Protein AF-A0A931WDI6-F1 (afdb_monomer_lite)

Secondary structure (DSSP, 8-state):
-TTT--HHHHHHHHHHHHHHHHHTTSS-GGGHHHHHHHHHHHHHHS-HHHHHHHHHHHHHHHS---SSTT--GGGHHHHHHHHHHHHHHHHTTHHHHHHHHHHHHHH-HHHHHHH-HHHHHHHHHHHHHHHHGGG-S-HHHHHHHHHHHHHHHHHHHHHHHHHHHHHHHTT-

Foldseek 3Di:
DVVCPDPLNVLLVVLVVQLVCVVVVNDPLCVLVVNLVVLLVCLQPDDLVSLLVSLVSCVCSCPPDCPDPPNPSVVSSLSSLVSSLVVLCVVVVCVVVVVVVVVVCVVCVPVSCVVCVPVVVVVVVLVVLVVVLVVDPDNVVSVVVSVSVVSVCSSVVSVVVVVVVVVVVVVD

Sequence (172 aa):
MKKYFNLLNIIFLVQVLTVVFVAIGLLPRFFILPLSALVAFYVLFDSVENSSVFFIRALPFFIAIPFTSYFDSFNLWRIASGLIFLKWLYQNKIINKIGLNLKEFIKKPAEYARARPVAAAVGLFFLMSALSLFSAEDLFSGIKRIIYIANLSLIGFVIYGVARNNKKKKKR

Radius of gyration: 19.0 Å; chains: 1; bounding box: 52×27×52 Å

pLDDT: mean 82.34, std 12.21, range [45.09, 94.19]

Structure (mmCIF, N/CA/C/O backbone):
data_AF-A0A931WDI6-F1
#
_entry.id   AF-A0A931WDI6-F1
#
loop_
_atom_site.group_PDB
_atom_site.id
_atom_site.type_symbol
_atom_site.label_atom_id
_atom_site.label_alt_id
_atom_site.label_comp_id
_atom_site.label_asym_id
_atom_site.label_entity_id
_atom_site.label_seq_id
_atom_site.pdbx_PDB_ins_code
_atom_site.Cartn_x
_atom_site.Cartn_y
_atom_site.Cartn_z
_atom_site.occupancy
_atom_site.B_iso_or_equiv
_atom_site.auth_seq_id
_atom_site.auth_comp_id
_atom_site.auth_asym_id
_atom_site.auth_atom_id
_atom_site.pdbx_PDB_model_num
ATOM 1 N N . MET A 1 1 ? -16.490 -16.647 -22.591 1.00 47.19 1 MET A N 1
ATOM 2 C CA . MET A 1 1 ? -15.371 -15.700 -22.829 1.00 47.19 1 MET A CA 1
ATOM 3 C C . MET A 1 1 ? -15.434 -14.399 -22.012 1.00 47.19 1 MET A C 1
ATOM 5 O O . MET A 1 1 ? -14.420 -14.064 -21.416 1.00 47.19 1 MET A O 1
ATOM 9 N N . LYS A 1 2 ? -16.580 -13.705 -21.865 1.00 50.34 2 LYS A N 1
ATOM 10 C CA . LYS A 1 2 ? -16.699 -12.448 -21.070 1.00 50.34 2 LYS A CA 1
ATOM 11 C C . LYS A 1 2 ? -16.284 -12.525 -19.582 1.00 50.34 2 LYS A C 1
ATOM 13 O O . LYS A 1 2 ? -16.011 -11.499 -18.980 1.00 50.34 2 LYS A O 1
ATOM 18 N N . LYS A 1 3 ? -16.224 -13.720 -18.981 1.00 55.50 3 LYS A N 1
ATOM 19 C CA . LYS A 1 3 ? -15.927 -13.916 -17.546 1.00 55.50 3 LYS A CA 1
ATOM 20 C C . LYS A 1 3 ? -14.436 -13.758 -17.186 1.00 55.50 3 LYS A C 1
ATOM 22 O O . LYS A 1 3 ? -14.130 -13.477 -16.033 1.00 55.50 3 LYS A O 1
ATOM 27 N N . TYR A 1 4 ? -13.526 -13.924 -18.155 1.00 53.50 4 TYR A N 1
ATOM 28 C CA . TYR A 1 4 ? -12.072 -13.835 -17.935 1.00 53.50 4 TYR A CA 1
ATOM 29 C C . TYR A 1 4 ? -11.493 -12.454 -18.272 1.00 53.50 4 TYR A C 1
ATOM 31 O O . TYR A 1 4 ? -10.563 -12.018 -17.596 1.00 53.50 4 TYR A O 1
ATOM 39 N N . PHE A 1 5 ? -12.095 -11.735 -19.225 1.00 61.75 5 PHE A N 1
ATOM 40 C CA . PHE A 1 5 ? -11.768 -10.343 -19.561 1.00 61.75 5 PHE A CA 1
ATOM 41 C C . PHE A 1 5 ? -12.413 -9.362 -18.573 1.00 61.75 5 PHE A C 1
ATOM 43 O O . PHE A 1 5 ? -13.257 -8.545 -18.927 1.00 61.75 5 PHE A O 1
ATOM 50 N N . ASN A 1 6 ? -12.031 -9.476 -17.304 1.00 85.00 6 ASN A N 1
ATOM 51 C CA . ASN A 1 6 ? -12.267 -8.431 -16.317 1.00 85.00 6 ASN A CA 1
ATOM 52 C C . ASN A 1 6 ? -11.013 -7.547 -16.257 1.00 85.00 6 ASN A C 1
ATOM 54 O O . ASN A 1 6 ? -9.899 -8.074 -16.315 1.00 85.00 6 ASN A O 1
ATOM 58 N N . LEU A 1 7 ? -11.192 -6.232 -16.122 1.00 88.31 7 LEU A N 1
ATOM 59 C CA . LEU A 1 7 ? -10.120 -5.241 -16.006 1.00 88.31 7 LEU A CA 1
ATOM 60 C C . LEU A 1 7 ? -9.053 -5.669 -14.981 1.00 88.31 7 LEU A C 1
ATOM 62 O O . LEU A 1 7 ? -7.862 -5.609 -15.276 1.00 88.31 7 LEU A O 1
ATOM 66 N N . LEU A 1 8 ? -9.488 -6.225 -13.842 1.00 91.31 8 LEU A N 1
ATOM 67 C CA . LEU A 1 8 ? -8.612 -6.794 -12.813 1.00 91.31 8 LEU A CA 1
ATOM 68 C C . LEU A 1 8 ? -7.646 -7.843 -13.376 1.00 91.31 8 LEU A C 1
ATOM 70 O O . LEU A 1 8 ? -6.446 -7.786 -13.120 1.00 91.31 8 LEU A O 1
ATOM 74 N N . ASN A 1 9 ? -8.166 -8.819 -14.124 1.00 92.06 9 ASN A N 1
ATOM 75 C CA . ASN A 1 9 ? -7.364 -9.926 -14.645 1.00 92.06 9 ASN A CA 1
ATOM 76 C C . ASN A 1 9 ? -6.410 -9.450 -15.742 1.00 92.06 9 ASN A C 1
ATOM 78 O O . ASN A 1 9 ? -5.292 -9.946 -15.820 1.00 92.06 9 ASN A O 1
ATOM 82 N N . ILE A 1 10 ? -6.843 -8.490 -16.565 1.00 92.31 10 ILE A N 1
ATOM 83 C CA . ILE A 1 10 ? -6.018 -7.905 -17.628 1.00 92.31 10 ILE A CA 1
ATOM 84 C C . ILE A 1 10 ? -4.813 -7.198 -17.008 1.00 92.31 10 ILE A C 1
ATOM 86 O O . ILE A 1 10 ? -3.677 -7.480 -17.372 1.00 92.31 10 ILE A O 1
ATOM 90 N N . ILE A 1 11 ? -5.047 -6.331 -16.023 1.00 93.31 11 ILE A N 1
ATOM 91 C CA . ILE A 1 11 ? -3.979 -5.561 -15.376 1.00 93.31 11 ILE A CA 1
ATOM 92 C C . ILE A 1 11 ? -3.063 -6.477 -14.570 1.00 93.31 11 ILE A C 1
ATOM 94 O O . ILE A 1 11 ? -1.847 -6.308 -14.594 1.00 93.31 11 ILE A O 1
ATOM 98 N N . PHE A 1 12 ? -3.625 -7.494 -13.916 1.00 92.88 12 PHE A N 1
ATOM 99 C CA . PHE A 1 12 ? -2.836 -8.508 -13.228 1.00 92.88 12 PHE A CA 1
ATOM 100 C C . PHE A 1 12 ? -1.941 -9.288 -14.196 1.00 92.88 12 PHE A C 1
ATOM 102 O O . PHE A 1 12 ? -0.758 -9.462 -13.924 1.00 92.88 12 PHE A O 1
ATOM 109 N N . LEU A 1 13 ? -2.464 -9.700 -15.354 1.00 93.75 13 LEU A N 1
ATOM 110 C CA . LEU A 1 13 ? -1.674 -10.377 -16.379 1.00 93.75 13 LEU A CA 1
ATOM 111 C C . LEU A 1 13 ? -0.547 -9.477 -16.903 1.00 93.75 13 LEU A C 1
ATOM 113 O O . LEU A 1 13 ? 0.593 -9.924 -16.985 1.00 93.75 13 LEU A O 1
ATOM 117 N N . VAL A 1 14 ? -0.843 -8.205 -17.194 1.00 93.38 14 VAL A N 1
ATOM 118 C CA . VAL A 1 14 ? 0.164 -7.213 -17.608 1.00 93.38 14 VAL A CA 1
ATOM 119 C C . VAL A 1 14 ? 1.251 -7.061 -16.545 1.00 93.38 14 VAL A C 1
ATOM 121 O O . VAL A 1 14 ? 2.434 -7.040 -16.887 1.00 93.38 14 VAL A O 1
ATOM 124 N N . GLN A 1 15 ? 0.878 -7.014 -15.262 1.00 91.06 15 GLN A N 1
ATOM 125 C CA . GLN A 1 15 ? 1.835 -6.959 -14.160 1.00 91.06 15 GLN A CA 1
ATOM 126 C C . GLN A 1 15 ? 2.733 -8.195 -14.140 1.00 91.06 15 GLN A C 1
ATOM 128 O O . GLN A 1 15 ? 3.952 -8.052 -14.102 1.00 91.06 15 GLN A O 1
ATOM 133 N N . VAL A 1 16 ? 2.149 -9.394 -14.180 1.00 91.25 16 VAL A N 1
ATOM 134 C CA . VAL A 1 16 ? 2.904 -10.653 -14.139 1.00 91.25 16 VAL A CA 1
ATOM 135 C C . VAL A 1 16 ? 3.873 -10.739 -15.314 1.00 91.25 16 VAL A C 1
ATOM 137 O O . VAL A 1 16 ? 5.058 -10.978 -15.100 1.00 91.25 16 VAL A O 1
ATOM 140 N N . LEU A 1 17 ? 3.403 -10.483 -16.537 1.00 92.75 17 LEU A N 1
ATOM 141 C CA . LEU A 1 17 ? 4.244 -10.525 -17.734 1.00 92.75 17 LEU A CA 1
ATOM 142 C C . LEU A 1 17 ? 5.377 -9.500 -17.667 1.00 92.75 17 LEU A C 1
ATOM 144 O O . LEU A 1 17 ? 6.526 -9.849 -17.917 1.00 92.75 17 LEU A O 1
ATOM 148 N N . THR A 1 18 ? 5.080 -8.261 -17.266 1.00 89.75 18 THR A N 1
ATOM 149 C CA . THR A 1 18 ? 6.104 -7.215 -17.133 1.00 89.75 18 THR A CA 1
ATOM 150 C C . THR A 1 18 ? 7.153 -7.601 -16.093 1.00 89.75 18 THR A C 1
ATOM 152 O O . THR A 1 18 ? 8.344 -7.515 -16.372 1.00 89.75 18 THR A O 1
ATOM 155 N N . VAL A 1 19 ? 6.735 -8.066 -14.911 1.00 86.19 19 VAL A N 1
ATOM 156 C CA . VAL A 1 19 ? 7.663 -8.470 -13.842 1.00 86.19 19 VAL A CA 1
ATOM 157 C C . VAL A 1 19 ? 8.533 -9.644 -14.290 1.00 86.19 19 VAL A C 1
ATOM 159 O O . VAL A 1 19 ? 9.744 -9.600 -14.092 1.00 86.19 19 VAL A O 1
ATOM 162 N N . VAL A 1 20 ? 7.953 -10.660 -14.937 1.00 87.19 20 VAL A N 1
ATOM 163 C CA . VAL A 1 20 ? 8.698 -11.824 -15.442 1.00 87.19 20 VAL A CA 1
ATOM 164 C C . VAL A 1 20 ? 9.685 -11.417 -16.535 1.00 87.19 20 VAL A C 1
ATOM 166 O O . VAL A 1 20 ? 10.852 -11.791 -16.462 1.00 87.19 20 VAL A O 1
ATOM 169 N N . PHE A 1 21 ? 9.262 -10.619 -17.518 1.00 89.38 21 PHE A N 1
ATOM 170 C CA . PHE A 1 21 ? 10.135 -10.177 -18.608 1.00 89.38 21 PHE A CA 1
ATOM 171 C C . PHE A 1 21 ? 11.267 -9.270 -18.134 1.00 89.38 21 PHE A C 1
ATOM 173 O O . PHE A 1 21 ? 12.387 -9.387 -18.628 1.00 89.38 21 PHE A O 1
ATOM 180 N N . VAL A 1 22 ? 11.008 -8.397 -17.161 1.00 85.38 22 VAL A N 1
ATOM 181 C CA . VAL A 1 22 ? 12.068 -7.602 -16.535 1.00 85.38 22 VAL A CA 1
ATOM 182 C C . VAL A 1 22 ? 13.017 -8.511 -15.739 1.00 85.38 22 VAL A C 1
ATOM 184 O O . VAL A 1 22 ? 14.229 -8.321 -15.805 1.00 85.38 22 VAL A O 1
ATOM 187 N N . ALA A 1 23 ? 12.501 -9.517 -15.023 1.00 81.75 23 ALA A N 1
ATOM 188 C CA . ALA A 1 23 ? 13.318 -10.429 -14.219 1.00 81.75 23 ALA A CA 1
ATOM 189 C C . ALA A 1 23 ? 14.270 -11.297 -15.062 1.00 81.75 23 ALA A C 1
ATOM 191 O O . ALA A 1 23 ? 15.414 -11.494 -14.662 1.00 81.75 23 ALA A O 1
ATOM 192 N N . ILE A 1 24 ? 13.836 -11.771 -16.235 1.00 87.31 24 ILE A N 1
ATOM 193 C CA . ILE A 1 24 ? 14.687 -12.534 -17.172 1.00 87.31 24 ILE A CA 1
ATOM 194 C C . ILE A 1 24 ? 15.583 -11.642 -18.051 1.00 87.31 24 ILE A C 1
ATOM 196 O O . ILE A 1 24 ? 16.339 -12.156 -18.869 1.00 87.31 24 ILE A O 1
ATOM 200 N N . GLY A 1 25 ? 15.490 -10.313 -17.918 1.00 84.44 25 GLY A N 1
ATOM 201 C CA . GLY A 1 25 ? 16.291 -9.351 -18.684 1.00 84.44 25 GLY A CA 1
ATOM 202 C C . GLY A 1 25 ? 15.793 -9.061 -20.105 1.00 84.44 25 GLY A C 1
ATOM 203 O O . GLY A 1 25 ? 16.498 -8.401 -20.862 1.00 84.44 25 GLY A O 1
ATOM 204 N N . LEU A 1 26 ? 14.589 -9.513 -20.469 1.00 91.50 26 LEU A N 1
ATOM 205 C CA . LEU A 1 26 ? 13.985 -9.266 -21.784 1.00 91.50 26 LEU A CA 1
ATOM 206 C C . LEU A 1 26 ? 13.428 -7.841 -21.911 1.00 91.50 26 LEU A C 1
ATOM 208 O O . LEU A 1 26 ? 13.469 -7.256 -22.990 1.00 91.50 26 LEU A O 1
ATOM 212 N N . LEU A 1 27 ? 12.926 -7.270 -20.811 1.00 88.06 27 LEU A N 1
ATOM 213 C CA . LEU A 1 27 ? 12.505 -5.870 -20.751 1.00 88.06 27 LEU A CA 1
ATOM 214 C C . LEU A 1 27 ? 13.465 -5.022 -19.902 1.00 88.06 27 LEU A C 1
ATOM 216 O O . LEU A 1 27 ? 13.871 -5.444 -18.815 1.00 88.06 27 LEU A O 1
ATOM 220 N N . PRO A 1 28 ? 13.765 -3.781 -20.329 1.00 86.38 28 PRO A N 1
ATOM 221 C CA . PRO A 1 28 ? 14.464 -2.808 -19.501 1.00 86.38 28 PRO A CA 1
ATOM 222 C C . PRO A 1 28 ? 13.739 -2.521 -18.178 1.00 86.38 28 PRO A C 1
ATOM 224 O O . PRO A 1 28 ? 12.513 -2.448 -18.110 1.00 86.38 28 PRO A O 1
ATOM 227 N N . ARG A 1 29 ? 14.501 -2.235 -17.118 1.00 77.94 29 ARG A N 1
ATOM 228 C CA . ARG A 1 29 ? 13.945 -1.964 -15.777 1.00 77.94 29 ARG A CA 1
ATOM 229 C C . ARG A 1 29 ? 13.028 -0.744 -15.712 1.00 77.94 29 ARG A C 1
ATOM 231 O O . ARG A 1 29 ? 12.153 -0.697 -14.851 1.00 77.94 29 ARG A O 1
ATOM 238 N N . PHE A 1 30 ? 13.192 0.229 -16.613 1.00 83.00 30 PHE A N 1
ATOM 239 C CA . PHE A 1 30 ? 12.360 1.434 -16.604 1.00 83.00 30 PHE A CA 1
ATOM 240 C C . PHE A 1 30 ? 10.867 1.114 -16.787 1.00 83.00 30 PHE A C 1
ATOM 242 O O . PHE A 1 30 ? 10.042 1.889 -16.317 1.00 83.00 30 PHE A O 1
ATOM 249 N N . PHE A 1 31 ? 10.508 -0.039 -17.377 1.00 86.50 31 PHE A N 1
ATOM 250 C CA . PHE A 1 31 ? 9.119 -0.488 -17.540 1.00 86.50 31 PHE A CA 1
ATOM 251 C C . PHE A 1 31 ? 8.377 -0.729 -16.212 1.00 86.50 31 PHE A C 1
ATOM 253 O O . PHE A 1 31 ? 7.145 -0.699 -16.186 1.00 86.50 31 PHE A O 1
ATOM 260 N N . ILE A 1 32 ? 9.091 -0.879 -15.089 1.00 84.31 32 ILE A N 1
ATOM 261 C CA . ILE A 1 32 ? 8.480 -0.965 -13.752 1.00 84.31 32 ILE A CA 1
ATOM 262 C C . ILE A 1 32 ? 7.799 0.354 -13.350 1.00 84.31 32 ILE A C 1
ATOM 264 O O . ILE A 1 32 ? 6.794 0.338 -12.6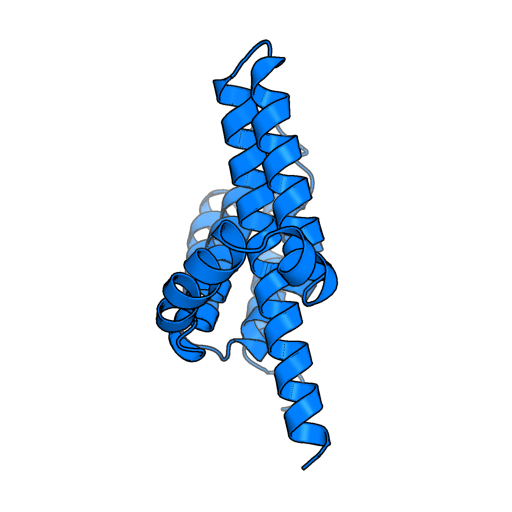34 1.00 84.31 32 ILE A O 1
ATOM 268 N N . LEU A 1 33 ? 8.289 1.502 -13.832 1.00 84.62 33 LEU A N 1
ATOM 269 C CA . LEU A 1 33 ? 7.703 2.805 -13.515 1.00 84.62 33 LEU A CA 1
ATOM 270 C C . LEU A 1 33 ? 6.333 3.008 -14.204 1.00 84.62 33 LEU A C 1
ATOM 272 O O . LEU A 1 33 ? 5.360 3.248 -13.484 1.00 84.62 33 LEU A O 1
ATOM 276 N N . PRO A 1 34 ? 6.185 2.831 -15.537 1.00 89.38 34 PRO A N 1
ATOM 277 C CA . PRO A 1 34 ? 4.877 2.802 -16.192 1.00 89.38 34 PRO A CA 1
ATOM 278 C C . PRO A 1 34 ? 3.928 1.761 -15.596 1.00 89.38 34 PRO A C 1
ATOM 280 O O . PRO A 1 34 ? 2.747 2.048 -15.414 1.00 89.38 34 PRO A O 1
ATOM 283 N N . LEU A 1 35 ? 4.435 0.577 -15.231 1.00 89.94 35 LEU A N 1
ATOM 284 C CA . LEU A 1 35 ? 3.629 -0.443 -14.562 1.00 89.94 35 LEU A CA 1
ATOM 285 C C . LEU A 1 35 ? 3.096 0.051 -13.209 1.00 89.94 35 LEU A C 1
ATOM 287 O O . LEU A 1 35 ? 1.928 -0.159 -12.887 1.00 89.94 35 LEU A O 1
ATOM 291 N N . SER A 1 36 ? 3.928 0.742 -12.428 1.00 87.19 36 SER A N 1
ATOM 292 C CA . SER A 1 36 ? 3.514 1.321 -11.147 1.00 87.19 36 SER A CA 1
ATOM 293 C C . SER A 1 36 ? 2.431 2.382 -11.326 1.00 87.19 36 SER A C 1
ATOM 295 O O . SER A 1 36 ? 1.450 2.385 -10.583 1.00 87.19 36 SER A O 1
ATOM 297 N N . ALA A 1 37 ? 2.566 3.239 -12.342 1.00 90.38 37 ALA A N 1
ATOM 298 C CA . ALA A 1 37 ? 1.542 4.218 -12.693 1.00 90.38 37 ALA A CA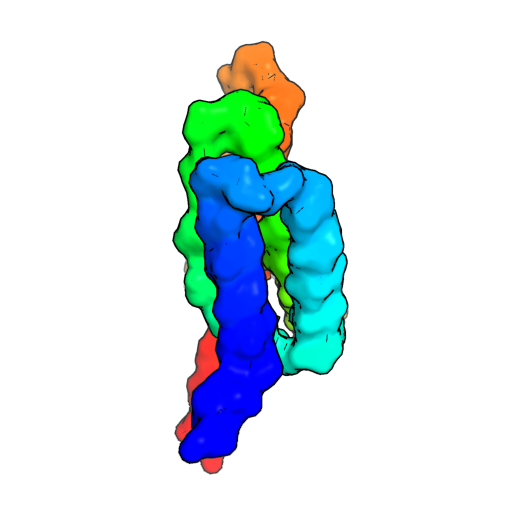 1
ATOM 299 C C . ALA A 1 37 ? 0.230 3.537 -13.116 1.00 90.38 37 ALA A C 1
ATOM 301 O O . ALA A 1 37 ? -0.835 3.910 -12.631 1.00 90.38 37 ALA A O 1
ATOM 302 N N . LEU A 1 38 ? 0.300 2.494 -13.949 1.00 92.69 38 LEU A N 1
ATOM 303 C CA . LEU A 1 38 ? -0.867 1.716 -14.374 1.00 92.69 38 LEU A CA 1
ATOM 304 C C . LEU A 1 38 ? -1.614 1.111 -13.178 1.00 92.69 38 LEU A C 1
ATOM 306 O O . LEU A 1 38 ? -2.836 1.232 -13.088 1.00 92.69 38 LEU A O 1
ATOM 310 N N . VAL A 1 39 ? -0.889 0.498 -12.237 1.00 92.00 39 VAL A N 1
ATOM 311 C CA . VAL A 1 39 ? -1.481 -0.061 -11.012 1.00 92.00 39 VAL A CA 1
ATOM 312 C C . VAL A 1 39 ? -2.093 1.037 -10.142 1.00 92.00 39 VAL A C 1
ATOM 314 O O . VAL A 1 39 ? -3.195 0.858 -9.623 1.00 92.00 39 VAL A O 1
ATOM 317 N N . ALA A 1 40 ? -1.427 2.185 -10.004 1.00 91.88 40 ALA A N 1
ATOM 318 C CA . ALA A 1 40 ? -1.964 3.320 -9.262 1.00 91.88 40 ALA A CA 1
ATOM 319 C C . ALA A 1 40 ? -3.277 3.832 -9.877 1.00 91.88 40 ALA A C 1
ATOM 321 O O . ALA A 1 40 ? -4.269 3.978 -9.161 1.00 91.88 40 ALA A O 1
ATOM 322 N N . PHE A 1 41 ? -3.321 4.032 -11.198 1.00 94.06 41 PHE A N 1
ATOM 323 C CA . PHE A 1 41 ? -4.541 4.431 -11.902 1.00 94.06 41 PHE A CA 1
ATOM 324 C C . PHE A 1 41 ? -5.659 3.409 -11.717 1.00 94.06 41 PHE A C 1
ATOM 326 O O . PHE A 1 41 ? -6.777 3.777 -11.363 1.00 94.06 41 PHE A O 1
ATOM 333 N N . TYR A 1 42 ? -5.359 2.123 -11.876 1.00 94.19 42 TYR A N 1
ATOM 334 C CA . TYR A 1 42 ? -6.331 1.061 -11.646 1.00 94.19 42 TYR A CA 1
ATOM 335 C C . TYR A 1 42 ? -6.959 1.126 -10.252 1.00 94.19 42 TYR A C 1
ATOM 337 O O . TYR A 1 42 ? -8.182 1.135 -10.129 1.00 94.19 42 TYR A O 1
ATOM 345 N N . VAL A 1 43 ? -6.135 1.241 -9.208 1.00 93.56 43 VAL A N 1
ATOM 346 C CA . VAL A 1 43 ? -6.602 1.356 -7.819 1.00 93.56 43 VAL A CA 1
ATOM 347 C C . VAL A 1 43 ? -7.478 2.599 -7.616 1.00 93.56 43 VAL A C 1
ATOM 349 O O . VAL A 1 43 ? -8.489 2.558 -6.903 1.00 93.56 43 VAL A O 1
ATOM 352 N N . LEU A 1 44 ? -7.109 3.723 -8.237 1.00 92.44 44 LEU A N 1
ATOM 353 C CA . LEU A 1 44 ? -7.865 4.969 -8.135 1.00 92.44 44 LEU A CA 1
ATOM 354 C C . LEU A 1 44 ? -9.255 4.854 -8.768 1.00 92.44 44 LEU A C 1
ATOM 356 O O . LEU A 1 44 ? -10.220 5.332 -8.167 1.00 92.44 44 LEU A O 1
ATOM 360 N N . PHE A 1 45 ? -9.387 4.170 -9.904 1.00 92.75 45 PHE A N 1
ATOM 361 C CA . PHE A 1 45 ? -10.654 4.078 -10.634 1.00 92.75 45 PHE A CA 1
ATOM 362 C C . PHE A 1 45 ? -11.534 2.884 -10.230 1.00 92.75 45 PHE A C 1
ATOM 364 O O . PHE A 1 45 ? -12.753 3.034 -10.176 1.00 92.75 45 PHE A O 1
ATOM 371 N N . ASP A 1 46 ? -10.971 1.729 -9.869 1.00 93.88 46 ASP A N 1
ATOM 372 C CA . ASP A 1 46 ? -11.755 0.521 -9.556 1.00 93.88 46 ASP A CA 1
ATOM 373 C C . ASP A 1 46 ? -12.194 0.446 -8.081 1.00 93.88 46 ASP A C 1
ATOM 375 O O . ASP A 1 46 ? -11.617 1.075 -7.201 1.00 93.88 46 ASP A O 1
ATOM 379 N N . SER A 1 47 ? -13.230 -0.327 -7.763 1.00 92.69 47 SER A N 1
ATOM 380 C CA . SER A 1 47 ? -13.740 -0.523 -6.398 1.00 92.69 47 SER A CA 1
ATOM 381 C C . SER A 1 47 ? -12.653 -0.946 -5.397 1.00 92.69 47 SER A C 1
ATOM 383 O O . SER A 1 47 ? -11.656 -1.587 -5.748 1.00 92.69 47 SER A O 1
ATOM 385 N N . VAL A 1 48 ? -12.846 -0.605 -4.115 1.00 92.12 48 VAL A N 1
ATOM 386 C CA . VAL A 1 48 ? -11.908 -0.986 -3.042 1.00 92.12 48 VAL A CA 1
ATOM 387 C C . VAL A 1 48 ? -11.832 -2.505 -2.918 1.00 92.12 48 VAL A C 1
ATOM 389 O O . VAL A 1 48 ? -10.753 -3.045 -2.685 1.00 92.12 48 VAL A O 1
ATOM 392 N N . GLU A 1 49 ? -12.948 -3.203 -3.123 1.00 90.62 49 GLU A N 1
ATOM 393 C CA . GLU A 1 49 ? -13.023 -4.658 -3.145 1.00 90.62 49 GLU A CA 1
ATOM 394 C C . GLU A 1 49 ? -12.124 -5.257 -4.235 1.00 90.62 49 GLU A C 1
ATOM 396 O O . GLU A 1 49 ? -11.242 -6.059 -3.917 1.00 90.62 49 GLU A O 1
ATOM 401 N N . ASN A 1 50 ? -12.291 -4.841 -5.496 1.00 91.94 50 ASN A N 1
ATOM 402 C CA . ASN A 1 50 ? -11.478 -5.343 -6.609 1.00 91.94 50 ASN A CA 1
ATOM 403 C C . ASN A 1 50 ? -10.004 -4.964 -6.458 1.00 91.94 50 ASN A C 1
ATOM 405 O O . ASN A 1 50 ? -9.126 -5.793 -6.696 1.00 91.94 50 ASN A O 1
ATOM 409 N N . SER A 1 51 ? -9.724 -3.740 -6.007 1.00 93.25 51 SER A N 1
ATOM 410 C CA . SER A 1 51 ? -8.359 -3.269 -5.760 1.00 93.25 51 SER A CA 1
ATOM 411 C C . SER A 1 51 ? -7.671 -4.082 -4.659 1.00 93.25 51 SER A C 1
ATOM 413 O O . SER A 1 51 ? -6.507 -4.453 -4.793 1.00 93.25 51 SER A O 1
ATOM 415 N N . SER A 1 52 ? -8.400 -4.435 -3.595 1.00 92.12 52 SER A N 1
ATOM 416 C CA . SER A 1 52 ? -7.882 -5.282 -2.512 1.00 92.12 52 SER A CA 1
ATOM 417 C C . SER A 1 52 ? -7.611 -6.709 -2.992 1.00 92.12 52 SER A C 1
ATOM 419 O O . SER A 1 52 ? -6.572 -7.281 -2.675 1.00 92.12 52 SER A O 1
ATOM 421 N N . VAL A 1 53 ? -8.520 -7.287 -3.788 1.00 92.44 53 VAL A N 1
ATOM 422 C CA . VAL A 1 53 ? -8.334 -8.624 -4.377 1.00 92.44 53 VAL A CA 1
ATOM 423 C C . VAL A 1 53 ? -7.134 -8.643 -5.320 1.00 92.44 53 VAL A C 1
ATOM 425 O O . VAL A 1 53 ? -6.329 -9.571 -5.258 1.00 92.44 53 VAL A O 1
ATOM 428 N N . PHE A 1 54 ? -6.994 -7.620 -6.163 1.00 93.19 54 PHE A N 1
ATOM 429 C CA . PHE A 1 54 ? -5.829 -7.437 -7.020 1.00 93.19 54 PHE A CA 1
ATOM 430 C C . PHE A 1 54 ? -4.538 -7.401 -6.197 1.00 93.19 54 PHE A C 1
ATOM 432 O O . PHE A 1 54 ? -3.634 -8.186 -6.465 1.00 93.19 54 PHE A O 1
ATOM 439 N N . PHE A 1 55 ? -4.480 -6.568 -5.152 1.00 91.62 55 PHE A N 1
ATOM 440 C CA . PHE A 1 55 ? -3.295 -6.425 -4.304 1.00 91.62 55 PHE A CA 1
ATOM 441 C C . PHE A 1 55 ? -2.861 -7.754 -3.674 1.00 91.62 55 PHE A C 1
ATOM 443 O O . PHE A 1 55 ? -1.683 -8.097 -3.704 1.00 91.62 55 PHE A O 1
ATOM 450 N N . ILE A 1 56 ? -3.811 -8.529 -3.140 1.00 90.19 56 ILE A N 1
ATOM 451 C CA . ILE A 1 56 ? -3.524 -9.838 -2.533 1.00 90.19 56 ILE A CA 1
ATOM 452 C C . ILE A 1 56 ? -2.959 -10.811 -3.576 1.00 90.19 56 ILE A C 1
ATOM 454 O O . ILE A 1 56 ? -1.986 -11.507 -3.299 1.00 90.19 56 ILE A O 1
ATOM 458 N N . ARG A 1 57 ? -3.540 -10.852 -4.783 1.00 90.12 57 ARG A N 1
ATOM 459 C CA . ARG A 1 57 ? -3.053 -11.709 -5.881 1.00 90.12 57 ARG A CA 1
ATOM 460 C C . ARG A 1 57 ? -1.673 -11.288 -6.378 1.00 90.12 57 ARG A C 1
ATOM 462 O O . ARG A 1 57 ? -0.878 -12.134 -6.766 1.00 90.12 57 ARG A O 1
ATOM 469 N N . ALA A 1 58 ? -1.406 -9.988 -6.366 1.00 89.00 58 ALA A N 1
ATOM 470 C CA . ALA A 1 58 ? -0.161 -9.377 -6.806 1.00 89.00 58 ALA A CA 1
ATOM 471 C C . ALA A 1 58 ? 0.973 -9.471 -5.774 1.00 89.00 58 ALA A C 1
ATOM 473 O O . ALA A 1 58 ? 2.128 -9.248 -6.133 1.00 89.00 58 ALA A O 1
ATOM 474 N N . LEU A 1 59 ? 0.679 -9.852 -4.525 1.00 84.75 59 LEU A N 1
ATOM 475 C CA . LEU A 1 59 ? 1.649 -9.910 -3.428 1.00 84.75 59 LEU A CA 1
ATOM 476 C C . LEU A 1 59 ? 2.910 -10.743 -3.740 1.00 84.75 59 LEU A C 1
ATOM 478 O O . LEU A 1 59 ? 4.004 -10.233 -3.503 1.00 84.75 59 LEU A O 1
ATOM 482 N N . PRO A 1 60 ? 2.823 -11.952 -4.338 1.00 82.06 60 PRO A N 1
ATOM 483 C CA . PRO A 1 60 ? 4.017 -12.718 -4.711 1.00 82.06 60 PRO A CA 1
ATOM 484 C C . PRO A 1 60 ? 4.912 -11.990 -5.725 1.00 82.06 60 PRO A C 1
ATOM 486 O O . PRO A 1 60 ? 6.128 -12.146 -5.705 1.00 82.06 60 PRO A O 1
ATOM 489 N N . PHE A 1 61 ? 4.318 -11.156 -6.582 1.00 79.94 61 PHE A N 1
ATOM 490 C CA . PHE A 1 61 ? 5.015 -10.405 -7.629 1.00 79.94 61 PHE A CA 1
ATOM 491 C C . PHE A 1 61 ? 5.514 -9.038 -7.147 1.00 79.94 61 PHE A C 1
ATOM 493 O O . PHE A 1 61 ? 6.427 -8.475 -7.740 1.00 79.94 61 PHE A O 1
ATOM 500 N N . PHE A 1 62 ? 4.954 -8.515 -6.053 1.00 72.94 62 PHE A N 1
ATOM 501 C CA . PHE A 1 62 ? 5.504 -7.369 -5.325 1.00 72.94 62 PHE A CA 1
ATOM 502 C C . PHE A 1 62 ? 6.768 -7.723 -4.542 1.00 72.94 62 PHE A C 1
ATOM 504 O O . PHE A 1 62 ? 7.623 -6.867 -4.334 1.00 72.94 62 PHE A O 1
ATOM 511 N N . ILE A 1 63 ? 6.856 -8.980 -4.101 1.00 58.75 63 ILE A N 1
ATOM 512 C CA . ILE A 1 63 ? 7.957 -9.528 -3.303 1.00 58.75 63 ILE A CA 1
ATOM 513 C C . ILE A 1 63 ? 9.014 -10.187 -4.207 1.00 58.75 63 ILE A C 1
ATOM 515 O O . ILE A 1 63 ? 10.012 -10.688 -3.698 1.00 58.7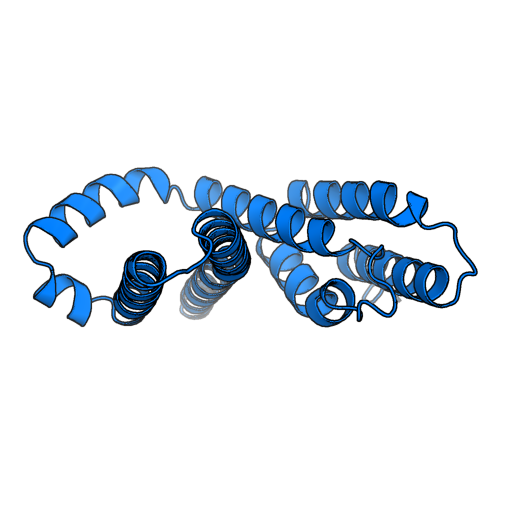5 63 ILE A O 1
ATOM 519 N N . ALA A 1 64 ? 8.823 -10.178 -5.537 1.00 51.31 64 ALA A N 1
ATOM 520 C CA . ALA A 1 64 ? 9.700 -10.852 -6.489 1.00 51.31 64 ALA A CA 1
ATOM 521 C C . ALA A 1 64 ? 11.176 -10.471 -6.256 1.00 51.31 64 ALA A C 1
ATOM 523 O O . ALA A 1 64 ? 11.617 -9.352 -6.517 1.00 51.31 64 ALA A O 1
ATOM 524 N N . ILE A 1 65 ? 11.840 -11.473 -5.680 1.00 47.53 65 ILE A N 1
ATOM 525 C CA . ILE A 1 65 ? 13.192 -11.652 -5.159 1.00 47.53 65 ILE A CA 1
ATOM 526 C C . ILE A 1 65 ? 14.198 -10.609 -5.670 1.00 47.53 65 ILE A C 1
ATOM 528 O O . ILE A 1 65 ? 14.407 -10.512 -6.883 1.00 47.53 65 ILE A O 1
ATOM 532 N N . PRO A 1 66 ? 14.901 -9.885 -4.774 1.00 45.09 66 PRO A N 1
ATOM 533 C CA . PRO A 1 66 ? 16.051 -9.092 -5.167 1.00 45.09 66 PRO A CA 1
ATOM 534 C C . PRO A 1 66 ? 17.174 -10.062 -5.547 1.00 45.09 66 PRO A C 1
ATOM 536 O O . PRO A 1 66 ? 18.025 -10.400 -4.735 1.00 45.09 66 PRO A O 1
ATOM 539 N N . PHE A 1 67 ? 17.190 -10.527 -6.797 1.00 45.94 67 PHE A N 1
ATOM 540 C CA . PHE A 1 67 ? 18.360 -11.216 -7.345 1.00 45.94 67 PHE A CA 1
ATOM 541 C C . PHE A 1 67 ? 19.557 -10.257 -7.454 1.00 45.94 67 PHE A C 1
ATOM 543 O O . PHE A 1 67 ? 20.694 -10.697 -7.578 1.00 45.94 67 PHE A O 1
ATOM 550 N N . THR A 1 68 ? 19.315 -8.939 -7.385 1.00 48.97 68 THR A N 1
ATOM 551 C CA . THR A 1 68 ? 20.349 -7.900 -7.390 1.00 48.97 68 THR A CA 1
ATOM 552 C C . THR A 1 68 ? 19.978 -6.752 -6.445 1.00 48.97 68 THR A C 1
ATOM 554 O O . THR A 1 68 ? 18.803 -6.407 -6.308 1.00 48.97 68 THR A O 1
ATOM 557 N N . SER A 1 69 ? 20.982 -6.111 -5.841 1.00 50.78 69 SER A N 1
ATOM 558 C CA . SER A 1 69 ? 20.875 -4.939 -4.946 1.00 50.78 69 SER A CA 1
ATOM 559 C C . SER A 1 69 ? 20.229 -3.693 -5.580 1.00 50.78 69 SER A C 1
ATOM 561 O O . SER A 1 69 ? 19.976 -2.710 -4.890 1.00 50.78 69 SER A O 1
ATOM 563 N N . TYR A 1 70 ? 19.932 -3.740 -6.882 1.00 49.50 70 TYR A N 1
ATOM 564 C CA . TYR A 1 70 ? 19.390 -2.641 -7.684 1.00 49.50 70 TYR A CA 1
ATOM 565 C C . TYR A 1 70 ? 17.965 -2.904 -8.204 1.00 49.50 70 TYR A C 1
ATOM 567 O O . TYR A 1 70 ? 17.469 -2.153 -9.047 1.00 49.50 70 TYR A O 1
ATOM 575 N N . PHE A 1 71 ? 17.308 -3.982 -7.760 1.00 51.25 71 PHE A N 1
ATOM 576 C CA . PHE A 1 71 ? 15.927 -4.298 -8.132 1.00 51.25 71 PHE A CA 1
ATOM 577 C C . PHE A 1 71 ? 14.941 -3.717 -7.108 1.00 51.25 71 PHE A C 1
ATOM 579 O O . PHE A 1 71 ? 14.358 -4.440 -6.305 1.00 51.25 71 PHE A O 1
ATOM 586 N N . ASP A 1 72 ? 14.759 -2.393 -7.111 1.00 51.66 72 ASP A N 1
ATOM 587 C CA . ASP A 1 72 ? 13.836 -1.710 -6.189 1.00 51.66 72 ASP A CA 1
ATOM 588 C C . ASP A 1 72 ? 12.390 -1.675 -6.728 1.00 51.66 72 ASP A C 1
ATOM 590 O O . ASP A 1 72 ? 11.740 -0.634 -6.831 1.00 51.66 72 ASP A O 1
ATOM 594 N N . SER A 1 73 ? 11.858 -2.853 -7.071 1.00 54.66 73 SER A N 1
ATOM 595 C CA . SER A 1 73 ? 10.425 -3.047 -7.365 1.00 54.66 73 SER A CA 1
ATOM 596 C C . SER A 1 73 ? 9.547 -2.898 -6.107 1.00 54.66 73 SER A C 1
ATOM 598 O O . SER A 1 73 ? 8.316 -2.879 -6.191 1.00 54.66 73 SER A O 1
ATOM 600 N N . PHE A 1 74 ? 10.167 -2.720 -4.931 1.00 55.41 74 PHE A N 1
ATOM 601 C CA . PHE A 1 74 ? 9.513 -2.570 -3.630 1.00 55.41 74 PHE A CA 1
ATOM 602 C C . PHE A 1 74 ? 8.716 -1.265 -3.465 1.00 55.41 74 PHE A C 1
ATOM 604 O O . PHE A 1 74 ? 8.077 -1.078 -2.432 1.00 55.41 74 PHE A O 1
ATOM 611 N N . ASN A 1 75 ? 8.703 -0.360 -4.445 1.00 69.56 75 ASN A N 1
ATOM 612 C CA . ASN A 1 75 ? 7.895 0.863 -4.369 1.00 69.56 75 ASN A CA 1
ATOM 613 C C . ASN A 1 75 ? 6.451 0.671 -4.856 1.00 69.56 75 ASN A C 1
ATOM 615 O O . ASN A 1 75 ? 5.547 1.341 -4.355 1.00 69.56 75 ASN A O 1
ATOM 619 N N . LEU A 1 76 ? 6.195 -0.282 -5.760 1.00 79.81 76 LEU A N 1
ATOM 620 C CA . LEU A 1 76 ? 4.875 -0.442 -6.378 1.00 79.81 76 LEU A CA 1
ATOM 621 C C . LEU A 1 76 ? 3.811 -0.845 -5.348 1.00 79.81 76 LEU A C 1
ATOM 623 O O . LEU A 1 76 ? 2.738 -0.243 -5.272 1.00 79.81 76 LEU A O 1
ATOM 627 N N . TRP A 1 77 ? 4.130 -1.817 -4.494 1.00 81.81 77 TRP A N 1
ATOM 628 C CA . TRP A 1 77 ? 3.200 -2.273 -3.464 1.00 81.81 77 TRP A CA 1
ATOM 629 C C . TRP A 1 77 ? 2.939 -1.200 -2.403 1.00 81.81 77 TRP A C 1
ATOM 631 O O . TRP A 1 77 ? 1.826 -1.133 -1.894 1.00 81.81 77 TRP A O 1
ATOM 641 N N . ARG A 1 78 ? 3.911 -0.320 -2.117 1.00 85.06 78 ARG A N 1
ATOM 642 C CA . ARG A 1 78 ? 3.736 0.777 -1.151 1.00 85.06 78 ARG A CA 1
ATOM 643 C C . ARG A 1 78 ? 2.739 1.818 -1.630 1.00 85.06 78 ARG A C 1
ATOM 645 O O . ARG A 1 78 ? 1.934 2.327 -0.849 1.00 85.06 78 ARG A O 1
ATOM 652 N N . ILE A 1 79 ? 2.817 2.133 -2.920 1.00 86.88 79 ILE A N 1
ATOM 653 C CA . ILE A 1 79 ? 1.895 3.054 -3.577 1.00 86.88 79 ILE A CA 1
ATOM 654 C C . ILE A 1 79 ? 0.507 2.414 -3.620 1.00 86.88 79 ILE A C 1
ATOM 656 O O . ILE A 1 79 ? -0.466 3.030 -3.194 1.00 86.88 79 ILE A O 1
ATOM 660 N N . ALA A 1 80 ? 0.412 1.156 -4.056 1.00 89.81 80 ALA A N 1
ATOM 661 C CA . ALA A 1 80 ? -0.864 0.457 -4.145 1.00 89.81 80 ALA A CA 1
ATOM 662 C C . ALA A 1 80 ? -1.547 0.306 -2.772 1.00 89.81 80 ALA A C 1
ATOM 664 O O . ALA A 1 80 ? -2.719 0.654 -2.641 1.00 89.81 80 ALA A O 1
ATOM 665 N N . SER A 1 81 ? -0.835 -0.145 -1.733 1.00 91.19 81 SER A N 1
ATOM 666 C CA . SER A 1 81 ? -1.387 -0.300 -0.377 1.00 91.19 81 SER A CA 1
ATOM 667 C C . SER A 1 81 ? -1.875 1.037 0.188 1.00 91.19 81 SER A C 1
ATOM 669 O O . SER A 1 81 ? -2.988 1.113 0.712 1.00 91.19 81 SER A O 1
ATOM 671 N N . GLY A 1 82 ? -1.079 2.100 0.027 1.00 91.06 82 GLY A N 1
ATOM 672 C CA . GLY A 1 82 ? -1.403 3.448 0.475 1.00 91.06 82 GLY A CA 1
ATOM 673 C C . GLY A 1 82 ? -2.643 3.996 -0.223 1.00 91.06 82 GLY A C 1
ATOM 674 O O . GLY A 1 82 ? -3.563 4.464 0.445 1.00 91.06 82 GLY A O 1
ATOM 675 N N . LEU A 1 83 ? -2.721 3.877 -1.550 1.00 93.25 83 LEU A N 1
ATOM 676 C CA . LEU A 1 83 ? -3.874 4.336 -2.327 1.00 93.25 83 LEU A CA 1
ATOM 677 C C . LEU A 1 83 ? -5.152 3.570 -1.973 1.00 93.25 83 LEU A C 1
ATOM 679 O O . LEU A 1 83 ? -6.194 4.192 -1.753 1.00 93.25 83 LEU A O 1
ATOM 683 N N . ILE A 1 84 ? -5.078 2.239 -1.859 1.00 94.00 84 ILE A N 1
ATOM 684 C CA . ILE A 1 84 ? -6.224 1.412 -1.457 1.00 94.00 84 ILE A CA 1
ATOM 685 C C . ILE A 1 84 ? -6.700 1.820 -0.057 1.00 94.00 84 ILE A C 1
ATOM 687 O O . ILE A 1 84 ? -7.901 1.991 0.167 1.00 94.00 84 ILE A O 1
ATOM 691 N N . PHE A 1 85 ? -5.766 2.005 0.878 1.00 93.25 85 PHE A N 1
ATOM 692 C CA . PHE A 1 85 ? -6.079 2.413 2.241 1.00 93.25 85 PHE A CA 1
ATOM 693 C C . PHE A 1 85 ? -6.716 3.795 2.305 1.00 93.25 85 PHE A C 1
ATOM 695 O O . PHE A 1 85 ? -7.764 3.937 2.929 1.00 93.25 85 PHE A O 1
ATOM 702 N N . LEU A 1 86 ? -6.140 4.795 1.636 1.00 91.88 86 LEU A N 1
ATOM 703 C CA . LEU A 1 86 ? -6.701 6.143 1.589 1.00 91.88 86 LEU A CA 1
ATOM 704 C C . LEU A 1 86 ? -8.110 6.117 0.999 1.00 91.88 86 LEU A C 1
ATOM 706 O O . LEU A 1 86 ? -9.044 6.635 1.611 1.00 91.88 86 LEU A O 1
ATOM 710 N N . LYS A 1 87 ? -8.301 5.434 -0.134 1.00 92.12 87 LYS A N 1
ATOM 711 C CA . LYS A 1 87 ? -9.617 5.282 -0.764 1.00 92.12 87 LYS A CA 1
ATOM 712 C C . LYS A 1 87 ? -10.638 4.668 0.195 1.00 92.12 87 LYS A C 1
ATOM 714 O O . LYS A 1 87 ? -11.734 5.206 0.361 1.00 92.12 87 LYS A O 1
ATOM 719 N N . TRP A 1 88 ? -10.270 3.58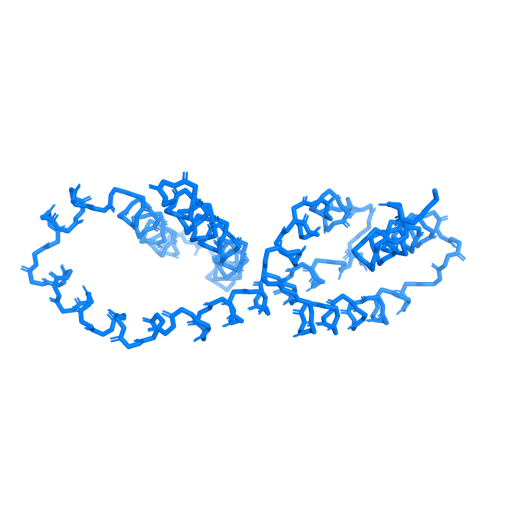7 0.879 1.00 91.62 88 TRP A N 1
ATOM 720 C CA . TRP A 1 88 ? -11.110 2.951 1.892 1.00 91.62 88 TRP A CA 1
ATOM 721 C C . TRP A 1 88 ? -11.400 3.871 3.090 1.00 91.62 88 TRP A C 1
ATOM 723 O O . TRP A 1 88 ? -12.535 3.915 3.577 1.00 91.62 88 TRP A O 1
ATOM 733 N N . LEU A 1 89 ? -10.400 4.624 3.550 1.00 89.56 89 LEU A N 1
ATOM 734 C CA . LEU A 1 89 ? -10.488 5.542 4.684 1.00 89.56 89 LEU A CA 1
ATOM 735 C C . LEU A 1 89 ? -11.505 6.662 4.419 1.00 89.56 89 LEU A C 1
ATOM 737 O O . LEU A 1 89 ? -12.369 6.919 5.268 1.00 89.56 89 LEU A O 1
ATOM 741 N N . TYR A 1 90 ? -11.435 7.278 3.233 1.00 88.69 90 TYR A N 1
ATOM 742 C CA . TYR A 1 90 ? -12.362 8.325 2.798 1.00 88.69 90 TYR A CA 1
ATOM 743 C C . TYR A 1 90 ? -13.781 7.783 2.600 1.00 88.69 90 TYR A C 1
ATOM 745 O O . TYR A 1 90 ? -14.733 8.355 3.133 1.00 88.69 90 TYR A O 1
ATOM 753 N N . GLN A 1 91 ? -13.938 6.641 1.920 1.00 86.44 91 GLN A N 1
ATOM 754 C CA . GLN A 1 91 ? -15.257 6.045 1.669 1.00 86.44 91 GLN A CA 1
ATOM 755 C C . GLN A 1 91 ? -16.008 5.680 2.956 1.00 86.44 91 GLN A C 1
ATOM 757 O O . GLN A 1 91 ? -17.223 5.849 3.041 1.00 86.44 91 GLN A O 1
ATOM 762 N N . ASN A 1 92 ? -15.299 5.214 3.987 1.00 82.44 92 ASN A N 1
ATOM 763 C CA . ASN A 1 92 ? -15.918 4.809 5.251 1.00 82.44 92 ASN A CA 1
ATOM 764 C C . ASN A 1 92 ? -16.030 5.950 6.283 1.00 82.44 92 ASN A C 1
ATOM 766 O O . ASN A 1 92 ? -16.461 5.695 7.415 1.00 82.44 92 ASN A O 1
ATOM 770 N N . LYS A 1 93 ? -15.647 7.190 5.925 1.00 82.62 93 LYS A N 1
ATOM 771 C CA . LYS A 1 93 ? -15.615 8.368 6.819 1.00 82.62 93 LYS A CA 1
ATOM 772 C C . LYS A 1 93 ? -14.924 8.070 8.157 1.00 82.62 93 LYS A C 1
ATOM 774 O O . LYS A 1 93 ? -15.350 8.531 9.218 1.00 82.62 93 LYS A O 1
ATOM 779 N N . ILE A 1 94 ? -13.874 7.247 8.121 1.00 78.19 94 ILE A N 1
ATOM 780 C CA . ILE A 1 94 ? -13.201 6.759 9.333 1.00 78.19 94 ILE A CA 1
ATOM 781 C C . ILE A 1 94 ? -12.500 7.904 10.056 1.00 78.19 94 ILE A C 1
ATOM 783 O O . ILE A 1 94 ? -12.491 7.912 11.282 1.00 78.19 94 ILE A O 1
ATOM 787 N N . ILE A 1 95 ? -12.016 8.904 9.314 1.00 75.31 95 ILE A N 1
ATOM 788 C CA . ILE A 1 95 ? -11.352 10.105 9.842 1.00 75.31 95 ILE A CA 1
ATOM 789 C C . ILE A 1 95 ? -12.181 10.748 10.966 1.00 75.31 95 ILE A C 1
ATOM 791 O O . ILE A 1 95 ? -11.668 10.983 12.058 1.00 75.31 95 ILE A O 1
ATOM 795 N N . ASN A 1 96 ? -13.493 10.888 10.765 1.00 75.81 96 ASN A N 1
ATOM 796 C CA . ASN A 1 96 ? -14.398 11.492 11.751 1.00 75.81 96 ASN A CA 1
ATOM 797 C C . ASN A 1 96 ? -14.550 10.640 13.022 1.00 75.81 96 ASN A C 1
ATOM 799 O O . ASN A 1 96 ? -14.852 11.153 14.096 1.00 75.81 96 ASN A O 1
ATOM 803 N N . LYS A 1 97 ? -14.343 9.324 12.915 1.00 75.12 97 LYS A N 1
ATOM 804 C CA . LYS A 1 97 ? -14.430 8.383 14.039 1.00 75.12 97 LYS A CA 1
ATOM 805 C C . LYS A 1 97 ? -13.104 8.233 14.779 1.00 75.12 97 LYS A C 1
ATOM 807 O O . LYS A 1 97 ? -13.121 7.806 15.931 1.00 75.12 97 LYS A O 1
ATOM 812 N N . ILE A 1 98 ? -11.967 8.549 14.155 1.00 75.69 98 ILE A N 1
ATOM 813 C CA . ILE A 1 98 ? -10.645 8.414 14.786 1.00 75.69 98 ILE A CA 1
ATOM 814 C C . ILE A 1 98 ? -10.554 9.319 16.018 1.00 75.69 98 ILE A C 1
ATOM 816 O O . ILE A 1 98 ? -10.219 8.831 17.093 1.00 75.69 98 ILE A O 1
ATOM 820 N N . GLY A 1 99 ? -10.936 10.595 15.897 1.00 68.94 99 GLY A N 1
ATOM 821 C CA . GLY A 1 99 ? -10.847 11.556 17.005 1.00 68.94 99 GLY A CA 1
ATOM 822 C C . GLY A 1 99 ? -11.679 11.169 18.234 1.00 68.94 99 GLY A C 1
ATOM 823 O O . GLY A 1 99 ? -11.226 11.334 19.365 1.00 68.94 99 GLY A O 1
ATOM 824 N N . LEU A 1 100 ? -12.870 10.597 18.024 1.00 66.00 100 LEU A N 1
ATOM 825 C CA . LEU A 1 100 ? -13.732 10.118 19.112 1.00 66.00 100 LEU A CA 1
ATOM 826 C C . LEU A 1 100 ? -13.142 8.880 19.803 1.00 66.00 100 LEU A C 1
ATOM 828 O O . LEU A 1 100 ? -13.038 8.849 21.027 1.00 66.00 100 LEU A O 1
ATOM 832 N N . ASN A 1 101 ? -12.677 7.898 19.024 1.00 72.00 101 ASN A N 1
ATOM 833 C CA . ASN A 1 101 ? -12.090 6.672 19.573 1.00 72.00 101 ASN A CA 1
ATOM 834 C C . ASN A 1 101 ? -10.760 6.923 20.303 1.00 72.00 101 ASN A C 1
ATOM 836 O O . ASN A 1 101 ? -10.444 6.203 21.247 1.00 72.00 101 ASN A O 1
ATOM 840 N N . LEU A 1 102 ? -9.980 7.929 19.890 1.00 76.62 102 LEU A N 1
ATOM 841 C CA . LEU A 1 102 ? -8.707 8.250 20.538 1.00 76.62 102 LEU A CA 1
ATOM 842 C C . LEU A 1 102 ? -8.922 8.782 21.962 1.00 76.62 102 LEU A C 1
ATOM 844 O O . LEU A 1 102 ? -8.217 8.383 22.886 1.00 76.62 102 LEU A O 1
ATOM 848 N N . LYS A 1 103 ? -9.942 9.629 22.160 1.00 78.69 103 LYS A N 1
ATOM 849 C CA . LYS A 1 103 ? -10.313 10.126 23.493 1.00 78.69 103 LYS A CA 1
ATOM 850 C C . LYS A 1 103 ? -10.762 8.993 24.418 1.00 78.69 103 LYS A C 1
ATOM 852 O O . LYS A 1 103 ? -10.385 8.986 25.586 1.00 78.69 103 LYS A O 1
ATOM 857 N N . GLU A 1 104 ? -11.544 8.041 23.911 1.00 77.62 104 GLU A N 1
ATOM 858 C CA . GLU A 1 104 ? -11.969 6.864 24.683 1.00 77.62 104 GLU A CA 1
ATOM 859 C C . GLU A 1 104 ? -10.790 5.957 25.049 1.00 77.62 104 GLU A C 1
ATOM 861 O O . GLU A 1 104 ? -10.691 5.516 26.193 1.00 77.62 104 GLU A O 1
ATOM 866 N N . PHE A 1 105 ? -9.866 5.733 24.110 1.00 77.69 105 PHE A N 1
ATOM 867 C CA . PHE A 1 105 ? -8.667 4.932 24.344 1.00 77.69 105 PHE A CA 1
ATOM 868 C C . PHE A 1 105 ? -7.782 5.513 25.454 1.00 77.69 105 PHE A C 1
ATOM 870 O O . PHE A 1 105 ? -7.363 4.774 26.340 1.00 77.69 105 PHE A O 1
ATOM 877 N N . ILE A 1 106 ? -7.544 6.831 25.443 1.00 82.12 106 ILE A N 1
ATOM 878 C CA . ILE A 1 106 ? -6.727 7.508 26.464 1.00 82.12 106 ILE A CA 1
ATOM 879 C C . ILE A 1 106 ? -7.396 7.435 27.840 1.00 82.12 106 ILE A C 1
ATOM 881 O O . ILE A 1 106 ? -6.724 7.207 28.841 1.00 82.12 106 ILE A O 1
ATOM 885 N N . LYS A 1 107 ? -8.723 7.608 27.904 1.00 86.38 107 LYS A N 1
ATOM 886 C CA . LYS A 1 107 ? -9.454 7.568 29.177 1.00 86.38 107 LYS A CA 1
ATOM 887 C C . LYS A 1 107 ? -9.524 6.165 29.775 1.00 86.38 107 LYS A C 1
ATOM 889 O O . LYS A 1 107 ? -9.496 6.035 30.994 1.00 86.38 107 LYS A O 1
ATOM 894 N N . LYS A 1 108 ? -9.674 5.128 28.943 1.00 87.62 108 LYS A N 1
ATOM 895 C CA . LYS A 1 108 ? -9.917 3.751 29.394 1.00 87.62 108 LYS A CA 1
ATOM 896 C C . LYS A 1 108 ? -9.211 2.704 28.517 1.00 87.62 108 LYS A C 1
ATOM 898 O O . LYS A 1 108 ? -9.867 1.953 27.786 1.00 87.62 108 LYS A O 1
ATOM 903 N N . PRO A 1 109 ? -7.878 2.586 28.612 1.00 83.44 109 PRO A N 1
ATOM 904 C CA . PRO A 1 109 ? -7.103 1.732 27.712 1.00 83.44 109 PRO A CA 1
ATOM 905 C C . PRO A 1 109 ? -7.436 0.239 27.862 1.00 83.44 109 PRO A C 1
ATOM 907 O O . PRO A 1 109 ? -7.564 -0.467 26.862 1.00 83.44 109 PRO A O 1
ATOM 910 N N . ALA A 1 110 ? -7.650 -0.247 29.092 1.00 84.69 110 ALA A N 1
ATOM 911 C CA . ALA A 1 110 ? -7.939 -1.660 29.356 1.00 84.69 110 ALA A CA 1
ATOM 912 C C . ALA A 1 110 ? -9.317 -2.107 28.829 1.00 84.69 110 ALA A C 1
ATOM 914 O O . ALA A 1 110 ? -9.436 -3.178 28.229 1.00 84.69 110 ALA A O 1
ATOM 915 N N . GLU A 1 111 ? -10.356 -1.283 29.010 1.00 86.12 111 GLU A N 1
ATOM 916 C CA . GLU A 1 111 ? -11.698 -1.556 28.470 1.00 86.12 111 GLU A CA 1
ATOM 917 C C . GLU A 1 111 ? -11.683 -1.532 26.935 1.00 86.12 111 GLU A C 1
ATOM 919 O O . GLU A 1 111 ? -12.227 -2.432 26.289 1.00 86.12 111 GLU A O 1
ATOM 924 N N . TYR A 1 112 ? -10.990 -0.555 26.340 1.00 82.31 112 TYR A N 1
ATOM 925 C CA . TYR A 1 112 ? -10.853 -0.454 24.889 1.00 82.31 112 TYR A CA 1
ATOM 926 C C . TYR A 1 112 ? -10.121 -1.665 24.292 1.00 82.31 112 TYR A C 1
ATOM 928 O O . TYR A 1 112 ? -10.548 -2.206 23.266 1.00 82.31 112 TYR A O 1
ATOM 936 N N . ALA A 1 113 ? -9.051 -2.129 24.949 1.00 84.19 113 ALA A N 1
ATOM 937 C CA . ALA A 1 113 ? -8.279 -3.281 24.497 1.00 84.19 113 ALA A CA 1
ATOM 938 C C . ALA A 1 113 ? -9.115 -4.571 24.471 1.00 84.19 113 ALA A C 1
ATOM 940 O O . ALA A 1 113 ? -9.067 -5.317 23.491 1.00 84.19 113 ALA A O 1
ATOM 941 N N . ARG A 1 114 ? -9.948 -4.792 25.498 1.00 84.81 114 ARG A N 1
ATOM 942 C CA . ARG A 1 114 ? -10.883 -5.929 25.552 1.00 84.81 114 ARG A CA 1
ATOM 943 C C . ARG A 1 114 ? -11.977 -5.834 24.489 1.00 84.81 114 ARG A C 1
ATOM 945 O O . ARG A 1 114 ? -12.317 -6.837 23.869 1.00 84.81 114 ARG A O 1
ATOM 952 N N . ALA A 1 115 ? -12.509 -4.637 24.245 1.00 84.31 115 ALA A N 1
ATOM 953 C CA . ALA A 1 115 ? -13.572 -4.427 23.262 1.00 84.31 115 ALA A CA 1
ATOM 954 C C . ALA A 1 115 ? -13.094 -4.577 21.805 1.00 84.31 115 ALA A C 1
ATOM 956 O O . ALA A 1 115 ? -13.892 -4.881 20.913 1.00 84.31 115 ALA A O 1
ATOM 957 N N . ARG A 1 116 ? -11.805 -4.328 21.529 1.00 82.31 116 ARG A N 1
ATOM 958 C CA . ARG A 1 116 ? -11.232 -4.344 20.173 1.00 82.31 116 ARG A CA 1
ATOM 959 C C . ARG A 1 116 ? -9.869 -5.049 20.142 1.00 82.31 116 ARG A C 1
ATOM 961 O O . ARG A 1 116 ? -8.861 -4.396 19.864 1.00 82.31 116 ARG A O 1
ATOM 968 N N . PRO A 1 117 ? -9.827 -6.383 20.318 1.00 79.88 117 PRO A N 1
ATOM 969 C CA . PRO A 1 117 ? -8.576 -7.127 20.480 1.00 79.88 117 PRO A CA 1
ATOM 970 C C . PRO A 1 117 ? -7.634 -6.994 19.278 1.00 79.88 117 PRO A C 1
ATOM 972 O O . PRO A 1 117 ? -6.432 -6.850 19.456 1.00 79.88 117 PRO A O 1
ATOM 975 N N . VAL A 1 118 ? -8.165 -6.952 18.049 1.00 80.38 118 VAL A N 1
ATOM 976 C CA . VAL A 1 118 ? -7.345 -6.776 16.834 1.00 80.38 118 VAL A CA 1
ATOM 977 C C . VAL A 1 118 ? -6.690 -5.393 16.795 1.00 80.38 118 VAL A C 1
ATOM 979 O O . VAL A 1 118 ? -5.504 -5.281 16.508 1.00 80.38 118 VAL A O 1
ATOM 982 N N . ALA A 1 119 ? -7.441 -4.333 17.109 1.00 80.94 119 ALA A N 1
ATOM 983 C CA . ALA A 1 119 ? -6.891 -2.979 17.129 1.00 80.94 119 ALA A CA 1
ATOM 984 C C . ALA A 1 119 ? -5.860 -2.816 18.255 1.00 80.94 119 ALA A C 1
ATOM 986 O O . ALA A 1 119 ? -4.839 -2.166 18.056 1.00 80.94 119 ALA A O 1
ATOM 987 N N . ALA A 1 120 ? -6.111 -3.442 19.408 1.00 84.38 120 ALA A N 1
ATOM 988 C CA . ALA A 1 120 ? -5.186 -3.468 20.532 1.00 84.38 120 ALA A CA 1
ATOM 989 C C . ALA A 1 120 ? -3.893 -4.218 20.194 1.00 84.38 120 ALA A C 1
ATOM 991 O O . ALA A 1 120 ? -2.817 -3.701 20.464 1.00 84.38 120 ALA A O 1
ATOM 992 N 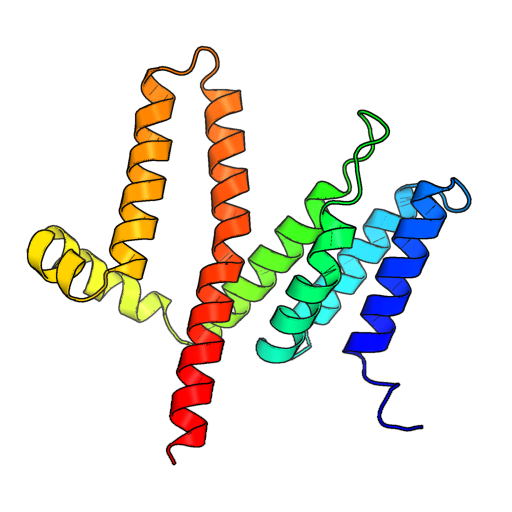N . ALA A 1 121 ? -3.988 -5.383 19.548 1.00 85.88 121 ALA A N 1
ATOM 993 C CA . ALA A 1 121 ? -2.830 -6.153 19.106 1.00 85.88 121 ALA A CA 1
ATOM 994 C C . ALA A 1 121 ? -1.978 -5.371 18.098 1.00 85.88 121 ALA A C 1
ATOM 996 O O . ALA A 1 121 ? -0.761 -5.319 18.240 1.00 85.88 121 ALA A O 1
ATOM 997 N N . VAL A 1 122 ? -2.607 -4.707 17.120 1.00 84.44 122 VAL A N 1
ATOM 998 C CA . VAL A 1 122 ? -1.880 -3.858 16.164 1.00 84.44 122 VAL A CA 1
ATOM 999 C C . VAL A 1 122 ? -1.247 -2.651 16.864 1.00 84.44 122 VAL A C 1
ATOM 1001 O O . VAL A 1 122 ? -0.089 -2.335 16.607 1.00 84.44 122 VAL A O 1
ATOM 1004 N N . GLY A 1 123 ? -1.966 -2.001 17.783 1.00 85.69 123 GLY A N 1
ATOM 1005 C CA . GLY A 1 123 ? -1.424 -0.899 18.579 1.00 85.69 123 GLY A CA 1
ATOM 1006 C C . GLY A 1 123 ? -0.228 -1.325 19.432 1.00 85.69 123 GLY A C 1
ATOM 1007 O O . GLY A 1 123 ? 0.799 -0.655 19.420 1.00 85.69 123 GLY A O 1
ATOM 1008 N N . LEU A 1 124 ? -0.330 -2.471 20.110 1.00 88.88 124 LEU A N 1
ATOM 1009 C CA . LEU A 1 124 ? 0.750 -3.053 20.904 1.00 88.88 124 LEU A CA 1
ATOM 1010 C C . LEU A 1 124 ? 1.953 -3.410 20.029 1.00 88.88 124 LEU A C 1
ATOM 1012 O O . LEU A 1 124 ? 3.081 -3.100 20.390 1.00 88.88 124 LEU A O 1
ATOM 1016 N N . PHE A 1 125 ? 1.719 -4.000 18.858 1.00 89.88 125 PHE A N 1
ATOM 1017 C CA . PHE A 1 125 ? 2.771 -4.316 17.900 1.00 89.88 125 PHE A CA 1
ATOM 1018 C C . PHE A 1 125 ? 3.556 -3.064 17.474 1.00 89.88 125 PHE A C 1
ATOM 1020 O O . PHE A 1 125 ? 4.788 -3.070 17.495 1.00 89.88 125 PHE A O 1
ATOM 1027 N N . PHE A 1 126 ? 2.868 -1.966 17.138 1.00 88.44 126 PHE A N 1
ATOM 1028 C CA . PHE A 1 126 ? 3.539 -0.710 16.781 1.00 88.44 126 PHE A CA 1
ATOM 1029 C C . PHE A 1 126 ? 4.198 -0.025 17.977 1.00 88.44 126 PHE A C 1
ATOM 1031 O O . PHE A 1 126 ? 5.262 0.565 17.810 1.00 88.44 126 PHE A O 1
ATOM 1038 N N . LEU A 1 127 ? 3.628 -0.145 19.178 1.00 90.19 127 LEU A N 1
ATOM 1039 C CA . LEU A 1 127 ? 4.260 0.330 20.407 1.00 90.19 127 LEU A CA 1
ATOM 1040 C C . LEU A 1 127 ? 5.577 -0.409 20.662 1.00 90.19 127 LEU A C 1
ATOM 1042 O O . LEU A 1 127 ? 6.603 0.230 20.860 1.00 90.19 127 LEU A O 1
ATOM 1046 N N . MET A 1 128 ? 5.571 -1.742 20.594 1.00 91.38 128 MET A N 1
ATOM 1047 C CA . MET A 1 128 ? 6.782 -2.555 20.732 1.00 91.38 128 MET A CA 1
ATOM 1048 C C . MET A 1 128 ? 7.801 -2.236 19.636 1.00 91.38 128 MET A C 1
ATOM 1050 O O . MET A 1 128 ? 8.989 -2.118 19.919 1.00 91.38 128 MET A O 1
ATOM 1054 N N . SER A 1 129 ? 7.338 -2.027 18.401 1.00 88.31 129 SER A N 1
ATOM 1055 C CA . SER A 1 129 ? 8.199 -1.606 17.292 1.00 88.31 129 SER A CA 1
ATOM 1056 C C . SER A 1 129 ? 8.862 -0.255 17.585 1.00 88.31 129 SER A C 1
ATOM 1058 O O . SER A 1 129 ? 10.069 -0.121 17.410 1.00 88.31 129 SER A O 1
ATOM 1060 N N . ALA A 1 130 ? 8.117 0.729 18.096 1.00 89.69 130 ALA A N 1
ATOM 1061 C CA . ALA A 1 130 ? 8.667 2.027 18.486 1.00 89.69 130 ALA A CA 1
ATOM 1062 C C . ALA A 1 130 ? 9.645 1.913 19.666 1.00 89.69 130 ALA A C 1
ATOM 1064 O O . ALA A 1 130 ? 10.717 2.507 19.619 1.00 89.69 130 ALA A O 1
ATOM 1065 N N . LEU A 1 131 ? 9.324 1.105 20.684 1.00 91.12 131 LEU A N 1
ATOM 1066 C CA . LEU A 1 131 ? 10.222 0.847 21.814 1.00 91.12 131 LEU A CA 1
ATOM 1067 C C . LEU A 1 131 ? 11.528 0.176 21.367 1.00 91.12 131 LEU A C 1
ATOM 1069 O O . LEU A 1 131 ? 12.585 0.480 21.912 1.00 91.12 131 LEU A O 1
ATOM 1073 N N . SER A 1 132 ? 11.483 -0.683 20.342 1.00 90.31 132 SER A N 1
ATOM 1074 C CA . SER A 1 132 ? 12.689 -1.333 19.817 1.00 90.31 132 SER A CA 1
ATOM 1075 C C . SER A 1 132 ? 13.707 -0.349 19.223 1.00 90.31 132 SER A C 1
ATOM 1077 O O . SER A 1 132 ? 14.893 -0.668 19.177 1.00 90.31 132 SER A O 1
ATOM 1079 N N . LEU A 1 133 ? 13.286 0.866 18.837 1.00 91.19 133 LEU A N 1
ATOM 1080 C CA . LEU A 1 133 ? 14.194 1.902 18.336 1.00 91.19 133 LEU A CA 1
ATOM 1081 C C . LEU A 1 133 ? 15.172 2.413 19.395 1.00 91.19 133 LEU A C 1
ATOM 1083 O O . LEU A 1 133 ? 16.259 2.846 19.030 1.00 91.19 133 LEU A O 1
ATOM 1087 N N . PHE A 1 134 ? 14.826 2.352 20.685 1.00 90.38 134 PHE A N 1
ATOM 1088 C CA . PHE A 1 134 ? 15.730 2.798 21.753 1.00 90.38 134 PHE A CA 1
ATOM 1089 C C . PHE A 1 134 ? 16.991 1.935 21.863 1.00 90.38 134 PHE A C 1
ATOM 1091 O O . PHE A 1 134 ? 18.012 2.412 22.342 1.00 90.38 134 PHE A O 1
ATOM 1098 N N . SER A 1 135 ? 16.926 0.682 21.405 1.00 89.50 135 SER A N 1
ATOM 1099 C CA . SER A 1 135 ? 18.055 -0.254 21.395 1.00 89.50 135 SER A CA 1
ATOM 1100 C C . SER A 1 135 ? 18.724 -0.365 20.018 1.00 89.50 135 SER A C 1
ATOM 1102 O O . SER A 1 135 ? 19.576 -1.232 19.827 1.00 89.50 135 SER A O 1
ATOM 1104 N N . ALA A 1 136 ? 18.314 0.441 19.035 1.00 87.56 136 ALA A N 1
ATOM 1105 C CA . ALA A 1 136 ? 18.828 0.340 17.676 1.00 87.56 136 ALA A CA 1
ATOM 1106 C C . ALA A 1 136 ? 20.184 1.047 17.545 1.00 87.56 136 ALA A C 1
ATOM 1108 O O . ALA A 1 136 ? 20.293 2.236 17.827 1.00 87.56 136 ALA A O 1
ATOM 1109 N N . GLU A 1 137 ? 21.187 0.327 17.039 1.00 88.19 137 GLU A N 1
ATOM 1110 C CA . GLU A 1 137 ? 22.505 0.891 16.710 1.00 88.19 137 GLU A CA 1
ATOM 1111 C C . GLU A 1 137 ? 22.407 1.993 15.638 1.00 88.19 137 GLU A C 1
ATOM 1113 O O . GLU A 1 137 ? 23.092 3.008 15.715 1.00 88.19 137 GLU A O 1
ATOM 1118 N N . ASP A 1 138 ? 21.504 1.817 14.665 1.00 91.25 138 ASP A N 1
ATOM 1119 C CA . ASP A 1 138 ? 21.158 2.815 13.649 1.00 91.25 138 ASP A CA 1
ATOM 1120 C C . ASP A 1 138 ? 19.654 3.122 13.695 1.00 91.25 138 ASP A C 1
ATOM 1122 O O . ASP A 1 138 ? 18.809 2.397 13.149 1.00 91.25 138 ASP A O 1
ATOM 1126 N N . LEU A 1 139 ? 19.328 4.248 14.333 1.00 90.00 139 LEU A N 1
ATOM 1127 C CA . LEU A 1 139 ? 17.967 4.764 14.454 1.00 90.00 139 LEU A CA 1
ATOM 1128 C C . LEU A 1 139 ? 17.297 4.961 13.087 1.00 90.00 139 LEU A C 1
ATOM 1130 O O . LEU A 1 139 ? 16.109 4.672 12.927 1.00 90.00 139 LEU A O 1
ATOM 1134 N N . PHE A 1 140 ? 18.036 5.442 12.086 1.00 86.06 140 PHE A N 1
ATOM 1135 C CA . PHE A 1 140 ? 17.474 5.776 10.782 1.00 86.06 140 PHE A CA 1
ATOM 1136 C C . PHE A 1 140 ? 17.078 4.517 10.007 1.00 86.06 140 PHE A C 1
ATOM 1138 O O . PHE A 1 140 ? 15.988 4.451 9.426 1.00 86.06 140 PHE A O 1
ATOM 1145 N N . SER A 1 141 ? 17.921 3.485 10.048 1.00 80.56 141 SER A N 1
ATOM 1146 C CA . SER A 1 141 ? 17.585 2.156 9.527 1.00 80.56 141 SER A CA 1
ATOM 1147 C C . SER A 1 141 ? 16.377 1.551 10.254 1.00 80.56 141 SER A C 1
ATOM 1149 O O . SER A 1 141 ? 15.456 1.040 9.606 1.00 80.56 141 SER A O 1
ATOM 1151 N N . GLY A 1 142 ? 16.315 1.687 11.584 1.00 85.56 142 GLY A N 1
ATOM 1152 C CA . GLY A 1 142 ? 15.175 1.249 12.394 1.00 85.56 142 GLY A CA 1
ATOM 1153 C C . GLY A 1 142 ? 13.856 1.913 11.983 1.00 85.56 142 GLY A C 1
ATOM 1154 O O . GLY A 1 142 ? 12.870 1.226 11.702 1.00 85.56 142 GLY A O 1
ATOM 1155 N N . ILE A 1 143 ? 13.840 3.243 11.860 1.00 88.06 143 ILE A N 1
ATOM 1156 C CA . ILE A 1 143 ? 12.653 4.009 11.448 1.00 88.06 143 ILE A CA 1
ATOM 1157 C C . ILE A 1 143 ? 12.168 3.568 10.061 1.00 88.06 143 ILE A C 1
ATOM 1159 O O . ILE A 1 143 ? 10.971 3.336 9.873 1.00 88.06 143 ILE A O 1
ATOM 1163 N N . LYS A 1 144 ? 13.077 3.381 9.093 1.00 82.19 144 LYS A N 1
ATOM 1164 C CA . LYS A 1 144 ? 12.718 2.901 7.745 1.00 82.19 144 LYS A CA 1
ATOM 1165 C C . LYS A 1 144 ? 12.003 1.551 7.782 1.00 82.19 144 LYS A C 1
ATOM 1167 O O . LYS A 1 144 ? 11.024 1.364 7.058 1.00 82.19 144 LYS A O 1
ATOM 1172 N N . ARG A 1 145 ? 12.451 0.622 8.633 1.00 81.38 145 ARG A N 1
ATOM 1173 C CA . ARG A 1 145 ? 11.808 -0.693 8.803 1.00 81.38 145 ARG A CA 1
ATOM 1174 C C . ARG A 1 145 ? 10.405 -0.564 9.387 1.00 81.38 145 ARG A C 1
ATOM 1176 O O . ARG A 1 145 ? 9.484 -1.211 8.894 1.00 81.38 145 ARG A O 1
ATOM 1183 N N . ILE A 1 146 ? 10.216 0.302 10.379 1.00 86.88 146 ILE A N 1
ATOM 1184 C CA . ILE A 1 146 ? 8.890 0.539 10.966 1.00 86.88 146 ILE A CA 1
ATOM 1185 C C . ILE A 1 146 ? 7.943 1.141 9.934 1.00 86.88 146 ILE A C 1
ATOM 1187 O O . ILE A 1 146 ? 6.819 0.667 9.804 1.00 86.88 146 ILE A O 1
ATOM 1191 N N . ILE A 1 147 ? 8.393 2.127 9.152 1.00 85.94 147 ILE A N 1
ATOM 1192 C CA . ILE A 1 147 ? 7.594 2.713 8.066 1.00 85.94 147 ILE A CA 1
ATOM 1193 C C . ILE A 1 147 ? 7.220 1.643 7.032 1.00 85.94 147 ILE A C 1
ATOM 1195 O O . ILE A 1 147 ? 6.073 1.592 6.585 1.00 85.94 147 ILE A O 1
ATOM 1199 N N . TYR A 1 148 ? 8.158 0.758 6.681 1.00 80.44 148 TYR A N 1
ATOM 1200 C CA . TYR A 1 148 ? 7.909 -0.353 5.763 1.00 80.44 148 TYR A CA 1
ATOM 1201 C C . TYR A 1 148 ? 6.800 -1.276 6.286 1.00 80.44 148 TYR A C 1
ATOM 1203 O O . TYR A 1 148 ? 5.831 -1.560 5.581 1.00 80.44 148 TYR A O 1
ATOM 1211 N N . ILE A 1 149 ? 6.898 -1.699 7.546 1.00 83.56 149 ILE A N 1
ATOM 1212 C CA . ILE A 1 149 ? 5.901 -2.566 8.180 1.00 83.56 149 ILE A CA 1
ATOM 1213 C C . ILE A 1 149 ? 4.554 -1.844 8.319 1.00 83.56 149 ILE A C 1
ATOM 1215 O O . ILE A 1 149 ? 3.505 -2.429 8.042 1.00 83.56 149 ILE A O 1
ATOM 1219 N N . ALA A 1 150 ? 4.571 -0.563 8.693 1.00 87.12 150 ALA A N 1
ATOM 1220 C CA . ALA A 1 150 ? 3.380 0.270 8.793 1.00 87.12 150 ALA A CA 1
ATOM 1221 C C . ALA A 1 150 ? 2.634 0.330 7.462 1.00 87.12 150 ALA A C 1
ATOM 1223 O O . ALA A 1 150 ? 1.435 0.059 7.424 1.00 87.12 150 ALA A O 1
ATOM 1224 N N . ASN A 1 151 ? 3.344 0.589 6.366 1.00 85.69 151 ASN A N 1
ATOM 1225 C CA . ASN A 1 151 ? 2.752 0.640 5.038 1.00 85.69 151 ASN A CA 1
ATOM 1226 C C . ASN A 1 151 ? 2.128 -0.711 4.628 1.00 85.69 151 ASN A C 1
ATOM 1228 O O . ASN A 1 151 ? 1.004 -0.737 4.125 1.00 85.69 151 ASN A O 1
ATOM 1232 N N . LEU A 1 152 ? 2.793 -1.834 4.920 1.00 82.00 152 LEU A N 1
ATOM 1233 C CA . LEU A 1 152 ? 2.241 -3.166 4.648 1.00 82.00 152 LEU A CA 1
ATOM 1234 C C . LEU A 1 152 ? 0.995 -3.452 5.486 1.00 82.00 152 LEU A C 1
ATOM 1236 O O . LEU A 1 152 ? 0.025 -4.013 4.982 1.00 82.00 152 LEU A O 1
ATOM 1240 N N . SER A 1 153 ? 0.976 -3.014 6.743 1.00 85.69 153 SER A N 1
ATOM 1241 C CA . SER A 1 153 ? -0.167 -3.218 7.635 1.00 85.69 153 SER A CA 1
ATOM 1242 C C . SER A 1 153 ? -1.446 -2.507 7.167 1.00 85.69 153 SER A C 1
ATOM 1244 O O . SER A 1 153 ? -2.548 -2.966 7.483 1.00 85.69 153 SER A O 1
ATOM 1246 N N . LEU A 1 154 ? -1.327 -1.435 6.366 1.00 88.69 154 LEU A N 1
ATOM 1247 C CA . LEU A 1 154 ? -2.468 -0.656 5.871 1.00 88.69 154 LEU A CA 1
ATOM 1248 C C . LEU A 1 154 ? -3.476 -1.526 5.117 1.00 88.69 154 LEU A C 1
ATOM 1250 O O . LEU A 1 154 ? -4.684 -1.401 5.335 1.00 88.69 154 LEU A O 1
ATOM 1254 N N . ILE A 1 155 ? -2.999 -2.452 4.278 1.00 89.00 155 ILE A N 1
ATOM 1255 C CA 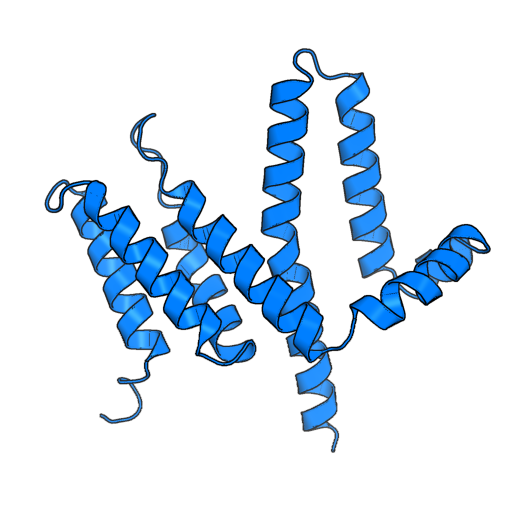. ILE A 1 155 ? -3.898 -3.320 3.509 1.00 89.00 155 ILE A CA 1
ATOM 1256 C C . ILE A 1 155 ? -4.676 -4.280 4.416 1.00 89.00 155 ILE A C 1
ATOM 1258 O O . ILE A 1 155 ? -5.833 -4.592 4.136 1.00 89.00 155 ILE A O 1
ATOM 1262 N N . GLY A 1 156 ? -4.091 -4.695 5.544 1.00 87.06 156 GLY A N 1
ATOM 1263 C CA . GLY A 1 156 ? -4.750 -5.556 6.526 1.00 87.06 156 GLY A CA 1
ATOM 1264 C C . GLY A 1 156 ? -6.010 -4.909 7.104 1.00 87.06 156 GLY A C 1
ATOM 1265 O O . GLY A 1 156 ? -7.056 -5.557 7.194 1.00 87.06 156 GLY A O 1
ATOM 1266 N N . PHE A 1 157 ? -5.953 -3.608 7.411 1.00 86.50 157 PHE A N 1
ATOM 1267 C CA . PHE A 1 157 ? -7.122 -2.845 7.861 1.00 86.50 157 PHE A CA 1
ATOM 1268 C C . PHE A 1 157 ? -8.220 -2.780 6.799 1.00 86.50 157 PHE A C 1
ATOM 1270 O O . PHE A 1 157 ? -9.397 -2.970 7.122 1.00 86.50 157 PHE A O 1
ATOM 1277 N N . VAL A 1 158 ? -7.841 -2.561 5.536 1.00 88.75 158 VAL A N 1
ATOM 1278 C CA . VAL A 1 158 ? -8.790 -2.526 4.416 1.00 88.75 158 VAL A CA 1
ATOM 1279 C C . VAL A 1 158 ? -9.485 -3.873 4.266 1.00 88.75 158 VAL A C 1
ATOM 1281 O O . VAL A 1 158 ? -10.715 -3.927 4.254 1.00 88.75 158 VAL A O 1
ATOM 1284 N N . ILE A 1 159 ? -8.721 -4.967 4.217 1.00 88.12 159 ILE A N 1
ATOM 1285 C CA . ILE A 1 159 ? -9.251 -6.326 4.056 1.00 88.12 159 ILE A CA 1
ATOM 1286 C C . ILE A 1 159 ? -10.216 -6.660 5.196 1.00 88.12 159 ILE A C 1
ATOM 1288 O O . ILE A 1 159 ? -11.331 -7.124 4.946 1.00 88.12 159 ILE A O 1
ATOM 1292 N N . TYR A 1 160 ? -9.832 -6.372 6.444 1.00 87.06 160 TYR A N 1
ATOM 1293 C CA . TYR A 1 160 ? -10.702 -6.570 7.602 1.00 87.06 160 TYR A CA 1
ATOM 1294 C C . TYR A 1 160 ? -12.006 -5.764 7.483 1.00 87.06 160 TYR A C 1
ATOM 1296 O O . TYR A 1 160 ? -13.098 -6.293 7.717 1.00 87.06 160 TYR A O 1
ATOM 1304 N N . GLY A 1 161 ? -11.910 -4.494 7.079 1.00 85.88 161 GLY A N 1
ATOM 1305 C CA . GLY A 1 161 ? -13.058 -3.614 6.870 1.00 85.88 161 GLY A CA 1
ATOM 1306 C C . GLY A 1 161 ? -14.011 -4.119 5.784 1.00 85.88 161 GLY A C 1
ATOM 1307 O O . GLY A 1 161 ? -15.218 -4.226 6.018 1.00 85.88 161 GLY A O 1
ATOM 1308 N N . VAL A 1 162 ? -13.470 -4.482 4.621 1.00 86.69 162 VAL A N 1
ATOM 1309 C CA . VAL A 1 162 ? -14.224 -5.041 3.490 1.00 86.69 162 VAL A CA 1
ATOM 1310 C C . VAL A 1 162 ? -14.908 -6.353 3.888 1.00 86.69 162 VAL A C 1
ATOM 1312 O O . VAL A 1 162 ? -16.114 -6.512 3.683 1.00 86.69 162 VAL A O 1
ATOM 1315 N N . ALA A 1 163 ? -14.186 -7.272 4.537 1.00 86.12 163 ALA A N 1
ATOM 1316 C CA . ALA A 1 163 ? -14.736 -8.548 4.993 1.00 86.12 163 ALA A CA 1
ATOM 1317 C C . ALA A 1 163 ? -15.889 -8.357 5.992 1.00 86.12 163 ALA A C 1
ATOM 1319 O O . ALA A 1 163 ? -16.925 -9.025 5.899 1.00 86.12 163 ALA A O 1
ATOM 1320 N N . ARG A 1 164 ? -15.751 -7.409 6.928 1.00 83.38 164 ARG A N 1
ATOM 1321 C CA . ARG A 1 164 ? -16.797 -7.081 7.905 1.00 83.38 164 ARG A CA 1
ATOM 1322 C C . ARG A 1 164 ? -18.043 -6.490 7.241 1.00 83.38 164 ARG A C 1
ATOM 1324 O O . ARG A 1 164 ? -19.155 -6.872 7.609 1.00 83.38 164 ARG A O 1
ATOM 1331 N N . ASN A 1 165 ? -17.879 -5.595 6.267 1.00 81.62 165 ASN A N 1
ATOM 1332 C CA . ASN A 1 165 ? -18.997 -4.996 5.532 1.00 81.62 165 ASN A CA 1
ATOM 1333 C C . ASN A 1 165 ? -19.736 -6.031 4.670 1.00 81.62 165 ASN A C 1
ATOM 1335 O O . ASN A 1 165 ? -20.966 -6.061 4.671 1.00 81.62 165 ASN A O 1
ATOM 1339 N N . ASN A 1 166 ? -19.010 -6.946 4.024 1.00 79.19 166 ASN A N 1
ATOM 1340 C CA . ASN A 1 166 ? -19.612 -8.031 3.248 1.00 79.19 166 ASN A CA 1
ATOM 1341 C C . ASN A 1 166 ? -20.402 -9.016 4.121 1.00 79.19 166 ASN A C 1
ATOM 1343 O O . ASN A 1 166 ? -21.498 -9.425 3.740 1.00 79.19 166 ASN A O 1
ATOM 1347 N N . LYS A 1 167 ? -19.913 -9.343 5.328 1.00 75.06 167 LYS A N 1
ATOM 1348 C CA . LYS A 1 167 ? -20.684 -10.146 6.296 1.00 75.06 167 LYS A CA 1
ATOM 1349 C C . LYS A 1 167 ? -21.992 -9.468 6.712 1.00 75.06 167 LYS A C 1
ATOM 1351 O O . LYS A 1 167 ? -22.983 -10.160 6.909 1.00 75.06 167 LYS A O 1
ATOM 1356 N N . LYS A 1 168 ? -22.015 -8.136 6.840 1.00 72.81 168 LYS A N 1
ATOM 1357 C CA . LYS A 1 168 ? -23.252 -7.391 7.132 1.00 72.81 168 LYS A CA 1
ATOM 1358 C C . LYS A 1 168 ? -24.231 -7.406 5.958 1.00 72.81 168 LYS A C 1
ATOM 1360 O O . LYS A 1 168 ? -25.421 -7.557 6.197 1.00 72.81 168 LYS A O 1
ATOM 1365 N N . LYS A 1 169 ? -23.740 -7.282 4.717 1.00 71.94 169 LYS A N 1
ATOM 1366 C CA . LYS A 1 169 ? -24.575 -7.358 3.506 1.00 71.94 169 LYS A CA 1
ATOM 1367 C C . LYS A 1 169 ? -25.236 -8.730 3.341 1.00 71.94 169 LYS A C 1
ATOM 1369 O O . LYS A 1 169 ? -26.408 -8.767 3.032 1.00 71.94 169 LYS A O 1
ATOM 1374 N N . LYS A 1 170 ? -24.523 -9.833 3.608 1.00 66.75 170 LYS A N 1
ATOM 1375 C CA . LYS A 1 170 ? -25.070 -11.207 3.515 1.00 66.75 170 LYS A CA 1
ATOM 1376 C C . LYS A 1 170 ? -26.105 -11.575 4.590 1.00 66.75 170 LYS A C 1
ATOM 1378 O O . LYS A 1 170 ? -26.721 -12.625 4.482 1.00 66.75 170 LYS A O 1
ATOM 1383 N N . LYS A 1 171 ? -26.221 -10.786 5.662 1.00 58.62 171 LYS A N 1
ATOM 1384 C CA . LYS A 1 171 ? -27.190 -11.004 6.753 1.00 58.62 171 LYS A CA 1
ATOM 1385 C C . LYS A 1 171 ? -28.492 -10.211 6.571 1.00 58.62 171 LYS A C 1
ATOM 1387 O O . LYS A 1 171 ? -29.362 -10.313 7.428 1.00 58.62 171 LYS A O 1
ATOM 1392 N N . ARG A 1 172 ? -28.575 -9.382 5.531 1.00 50.16 172 ARG A N 1
ATOM 1393 C CA . ARG A 1 172 ? -29.787 -8.689 5.088 1.00 50.16 172 ARG A CA 1
ATOM 1394 C C . ARG A 1 172 ? -30.300 -9.386 3.841 1.00 50.16 172 ARG A C 1
ATOM 1396 O O . ARG A 1 172 ? -31.528 -9.355 3.661 1.00 50.16 172 ARG A O 1
#